Protein AF-A0A967IHY7-F1 (afdb_monomer_lite)

Radius of gyration: 22.84 Å; chains: 1; bounding box: 49×22×56 Å

pLDDT: mean 90.22, std 5.77, range [69.81, 97.75]

Foldseek 3Di:
DPPPDDDDDDDPVCVVVPDDDDDPDDDDDPLLVLLLVCCVPPPVDDQVRSCVVVVHHDDPCSVVVND

Sequence (67 aa):
QAGGRWLFRTAEDLSEELRVYKTVSRRLSRAAMETLAIIAYHQPVTRAEIEEIRGVGLSRGTLDLLL

Structure (mmCIF, N/CA/C/O backbone):
data_AF-A0A967IHY7-F1
#
_entry.id   AF-A0A967IHY7-F1
#
loop_
_atom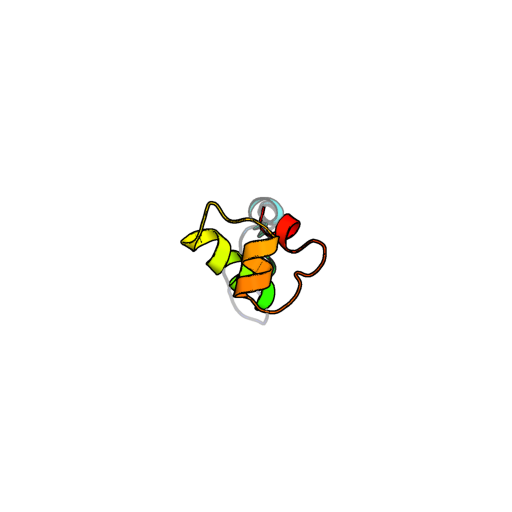_site.group_PDB
_atom_site.id
_atom_site.type_symbol
_atom_site.label_atom_id
_atom_site.label_alt_id
_atom_site.label_comp_id
_atom_site.label_asym_id
_atom_site.label_entity_id
_atom_site.label_seq_id
_atom_site.pdbx_PDB_ins_code
_atom_site.Cartn_x
_atom_site.Cartn_y
_atom_site.Cartn_z
_atom_site.occupancy
_atom_site.B_iso_or_equiv
_atom_site.auth_seq_id
_atom_site.auth_comp_id
_atom_site.auth_asym_id
_atom_site.auth_atom_id
_atom_site.pdbx_PDB_model_num
ATOM 1 N N . GLN A 1 1 ? 26.911 -7.460 -38.025 1.00 69.81 1 GLN A N 1
ATOM 2 C CA . GLN A 1 1 ? 28.076 -7.991 -37.278 1.00 69.81 1 GLN A CA 1
ATOM 3 C C . GLN A 1 1 ? 28.311 -7.132 -36.035 1.00 69.81 1 GLN A C 1
ATOM 5 O O . GLN A 1 1 ? 28.136 -5.923 -36.121 1.00 69.81 1 GLN A O 1
ATOM 10 N N . ALA A 1 2 ? 28.568 -7.705 -34.859 1.00 77.19 2 ALA A N 1
ATOM 11 C CA . ALA A 1 2 ? 29.030 -6.935 -33.691 1.00 77.19 2 ALA A CA 1
ATOM 12 C C . ALA A 1 2 ? 30.121 -7.738 -32.984 1.00 77.19 2 ALA A C 1
ATOM 14 O O . ALA A 1 2 ? 29.977 -8.951 -32.835 1.00 77.19 2 ALA A O 1
ATOM 15 N N . GLY A 1 3 ? 31.234 -7.091 -32.631 1.00 81.44 3 GLY A N 1
ATOM 16 C CA . GLY A 1 3 ? 32.372 -7.764 -31.991 1.00 81.44 3 GLY A CA 1
ATOM 17 C C . GLY A 1 3 ? 32.877 -8.998 -32.756 1.00 81.44 3 GLY A C 1
ATOM 18 O O . GLY A 1 3 ? 33.191 -10.011 -32.138 1.00 81.44 3 GLY A O 1
ATOM 19 N N . GLY A 1 4 ? 32.866 -8.958 -34.095 1.00 92.25 4 GLY A N 1
ATOM 20 C CA . GLY A 1 4 ? 33.331 -10.061 -34.946 1.00 92.25 4 GLY A CA 1
ATOM 21 C C . GLY A 1 4 ? 32.377 -11.255 -35.095 1.00 92.25 4 GLY A C 1
ATOM 22 O O . GLY A 1 4 ? 32.719 -12.192 -35.807 1.00 92.25 4 GLY A O 1
ATOM 23 N N . ARG A 1 5 ? 31.179 -11.236 -34.490 1.00 90.94 5 ARG A N 1
ATOM 24 C CA . ARG A 1 5 ? 30.212 -12.350 -34.559 1.00 90.94 5 ARG A CA 1
ATOM 25 C C . ARG A 1 5 ? 28.954 -11.996 -35.350 1.00 90.94 5 ARG A C 1
ATOM 27 O O . ARG A 1 5 ? 28.557 -10.826 -35.464 1.00 90.94 5 ARG A O 1
ATOM 34 N N . TRP A 1 6 ? 28.327 -13.041 -35.882 1.00 90.88 6 TRP A N 1
ATOM 35 C CA . TRP A 1 6 ? 27.014 -12.985 -36.516 1.00 90.88 6 TRP A CA 1
ATOM 36 C C . TRP A 1 6 ? 25.929 -13.163 -35.463 1.00 90.88 6 TRP A C 1
ATOM 38 O O . TRP A 1 6 ? 26.067 -13.966 -34.545 1.00 90.88 6 TRP A O 1
ATOM 48 N N . LEU A 1 7 ? 24.876 -12.364 -35.577 1.00 92.06 7 LEU A N 1
ATOM 49 C CA . LEU A 1 7 ? 23.757 -12.369 -34.651 1.00 92.06 7 LEU A CA 1
ATOM 50 C C . LEU A 1 7 ? 22.506 -11.895 -35.380 1.00 92.06 7 LEU A C 1
ATOM 52 O O . LEU A 1 7 ? 22.590 -10.998 -36.225 1.00 92.06 7 LEU A O 1
ATOM 56 N N . PHE A 1 8 ? 21.377 -12.520 -35.058 1.00 91.44 8 PHE A N 1
ATOM 57 C CA . PHE A 1 8 ? 20.069 -12.106 -35.546 1.00 91.44 8 PHE A CA 1
ATOM 58 C C . PHE A 1 8 ? 19.659 -10.805 -34.859 1.00 91.44 8 PHE A C 1
ATOM 60 O O . PHE A 1 8 ? 19.901 -10.615 -33.666 1.00 91.44 8 PHE A O 1
ATOM 67 N N . ARG A 1 9 ? 19.073 -9.896 -35.634 1.00 88.81 9 ARG A N 1
ATOM 68 C CA . ARG A 1 9 ? 18.535 -8.615 -35.173 1.00 88.81 9 ARG A CA 1
ATOM 69 C C . ARG A 1 9 ? 17.248 -8.360 -35.929 1.00 88.81 9 ARG A C 1
ATOM 71 O O . ARG A 1 9 ? 17.103 -8.819 -37.060 1.00 88.81 9 ARG A O 1
ATOM 78 N N . THR A 1 10 ? 16.358 -7.609 -35.315 1.00 91.44 10 THR A N 1
ATOM 79 C CA . THR A 1 10 ? 15.232 -7.001 -36.015 1.00 91.44 10 THR A CA 1
ATOM 80 C C . THR A 1 10 ? 15.746 -5.874 -36.913 1.00 91.44 10 THR A C 1
ATOM 82 O O . THR A 1 10 ? 16.838 -5.344 -36.681 1.00 91.44 10 THR A O 1
ATOM 85 N N . ALA A 1 11 ? 14.993 -5.545 -37.962 1.00 91.50 11 ALA A N 1
ATOM 86 C CA . ALA A 1 11 ? 15.307 -4.411 -38.823 1.00 91.50 11 ALA A CA 1
ATOM 87 C C . ALA A 1 11 ? 15.160 -3.083 -38.046 1.00 91.50 11 ALA A C 1
ATOM 89 O O . ALA A 1 11 ? 14.416 -3.017 -37.065 1.00 91.50 11 ALA A O 1
ATOM 90 N N . GLU A 1 12 ? 15.936 -2.063 -38.422 1.00 88.19 12 GLU A N 1
ATOM 91 C CA . GLU A 1 12 ? 16.045 -0.796 -37.673 1.00 88.19 12 GLU A CA 1
ATOM 92 C C . GLU A 1 12 ? 14.748 0.022 -37.715 1.00 88.19 12 GLU A C 1
ATOM 94 O O . GLU A 1 12 ? 14.372 0.652 -36.729 1.00 88.19 12 GLU A O 1
ATOM 99 N N . ASP A 1 13 ? 14.022 -0.080 -38.824 1.00 92.12 13 ASP A N 1
ATOM 100 C CA . ASP A 1 13 ? 12.703 0.506 -39.053 1.00 92.12 13 ASP A CA 1
ATOM 101 C C . ASP A 1 13 ? 11.590 -0.112 -38.196 1.00 92.12 13 ASP A C 1
ATOM 103 O O . ASP A 1 13 ? 10.536 0.494 -38.084 1.00 92.12 13 ASP A O 1
ATOM 107 N N . LEU A 1 14 ? 11.825 -1.269 -37.567 1.00 91.62 14 LEU A N 1
ATOM 108 C CA . LEU A 1 14 ? 10.881 -1.925 -36.651 1.00 91.62 14 LEU A CA 1
ATOM 109 C C . LEU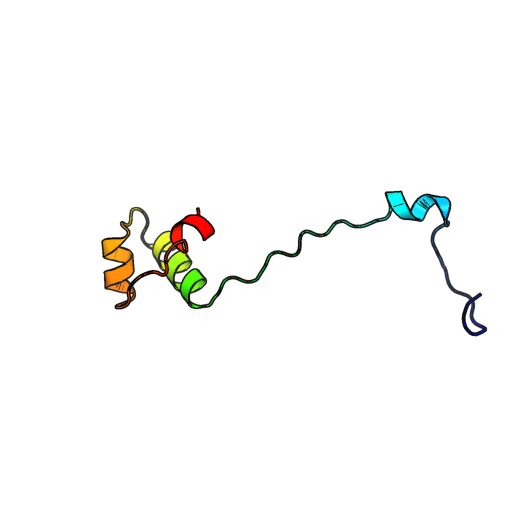 A 1 14 ? 11.158 -1.613 -35.171 1.00 91.62 14 LEU A C 1
ATOM 111 O O . LEU A 1 14 ? 10.547 -2.209 -34.277 1.00 91.62 14 LEU A O 1
ATOM 115 N N . SER A 1 15 ? 12.145 -0.761 -34.878 1.00 88.81 15 SER A N 1
ATOM 116 C CA . SER A 1 15 ? 12.601 -0.522 -33.505 1.00 88.81 15 SER A CA 1
ATOM 117 C C . SER A 1 15 ? 11.520 0.103 -32.617 1.00 88.81 15 SER A C 1
ATOM 119 O O . SER A 1 15 ? 11.461 -0.214 -31.427 1.00 88.81 15 SER A O 1
ATOM 121 N N . GLU A 1 16 ? 10.676 0.984 -33.159 1.00 87.88 16 GLU A N 1
ATOM 122 C CA . GLU A 1 16 ? 9.627 1.657 -32.380 1.00 87.88 16 GLU A CA 1
ATOM 123 C C . GLU A 1 16 ? 8.413 0.741 -32.161 1.00 87.88 16 GLU A C 1
ATOM 125 O O . GLU A 1 16 ? 7.867 0.680 -31.061 1.00 87.88 16 GLU A O 1
ATOM 130 N N . GLU A 1 17 ? 8.040 -0.054 -33.161 1.00 88.56 17 GLU A N 1
ATOM 131 C CA . GLU A 1 17 ? 6.917 -0.995 -33.135 1.00 88.56 17 GLU A CA 1
ATOM 132 C C . GLU A 1 17 ? 7.178 -2.173 -32.194 1.00 88.56 17 GLU A C 1
ATOM 134 O O . GLU A 1 17 ? 6.261 -2.691 -31.557 1.00 88.56 17 GLU A O 1
ATOM 139 N N . LEU A 1 18 ? 8.440 -2.595 -32.083 1.00 90.06 18 LEU A N 1
ATOM 140 C CA . LEU A 1 18 ? 8.862 -3.682 -31.196 1.00 90.06 18 LEU A CA 1
ATOM 141 C C . LEU A 1 18 ? 9.237 -3.194 -29.792 1.00 90.06 18 LEU A C 1
ATOM 143 O O . LEU A 1 18 ? 9.689 -3.983 -28.953 1.00 90.06 18 LEU A O 1
ATOM 147 N N . ARG A 1 19 ? 9.038 -1.905 -29.499 1.00 87.25 19 ARG A N 1
A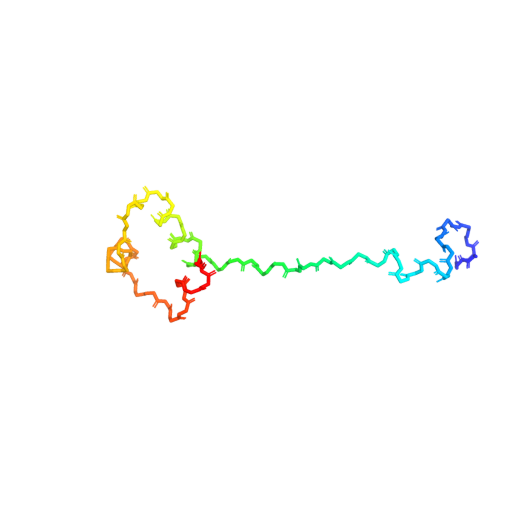TOM 148 C CA . ARG A 1 19 ? 9.317 -1.341 -28.184 1.00 87.25 19 ARG A CA 1
ATOM 149 C C . ARG A 1 19 ? 8.299 -1.841 -27.164 1.00 87.25 19 ARG A C 1
ATOM 151 O O . ARG A 1 19 ? 7.139 -1.440 -27.138 1.00 87.25 19 ARG A O 1
ATOM 158 N N . VAL A 1 20 ? 8.752 -2.701 -26.256 1.00 86.81 20 VAL A N 1
ATOM 159 C CA . VAL A 1 20 ? 7.911 -3.192 -25.159 1.00 86.81 20 VAL A CA 1
ATOM 160 C C . VAL A 1 20 ? 7.823 -2.134 -24.062 1.00 86.81 20 VAL A C 1
ATOM 162 O O . VAL A 1 20 ? 8.755 -1.939 -23.278 1.00 86.81 20 VAL A O 1
ATOM 165 N N . TYR A 1 21 ? 6.671 -1.478 -23.958 1.00 82.00 21 TYR A N 1
ATOM 166 C CA . TYR A 1 21 ? 6.352 -0.618 -22.824 1.00 82.00 21 TYR A CA 1
ATOM 167 C C . TYR A 1 21 ? 5.882 -1.475 -21.653 1.00 82.00 21 TYR A C 1
ATOM 169 O O . TYR A 1 21 ? 4.744 -1.937 -21.603 1.00 82.00 21 TYR A O 1
ATOM 177 N N . LYS A 1 22 ? 6.777 -1.704 -20.692 1.00 83.62 22 LYS A N 1
ATOM 178 C CA . LYS A 1 22 ? 6.431 -2.376 -19.442 1.00 83.62 22 LYS A CA 1
ATOM 179 C C . LYS A 1 22 ? 6.250 -1.342 -18.342 1.00 83.62 22 LYS A C 1
ATOM 181 O O . LYS A 1 22 ? 7.218 -0.717 -17.912 1.00 83.62 22 LYS A O 1
ATOM 186 N N . THR A 1 23 ? 5.030 -1.216 -17.830 1.00 81.38 23 THR A N 1
ATOM 187 C CA . THR A 1 23 ? 4.798 -0.492 -16.579 1.00 81.38 23 THR A CA 1
ATOM 188 C C . THR A 1 23 ? 5.488 -1.255 -15.455 1.00 81.38 23 THR A C 1
ATOM 190 O O . THR A 1 23 ? 5.095 -2.367 -15.096 1.00 81.38 23 THR A O 1
ATOM 193 N N . VAL A 1 24 ? 6.560 -0.682 -14.911 1.00 78.31 24 VAL A N 1
ATOM 194 C CA . VAL A 1 24 ? 7.235 -1.253 -13.746 1.00 78.31 24 VAL A CA 1
ATOM 195 C C . VAL A 1 24 ? 6.393 -0.923 -12.520 1.00 78.31 24 VAL A C 1
ATOM 197 O O . VAL A 1 24 ? 6.489 0.165 -11.956 1.00 78.31 24 VAL A O 1
ATOM 200 N N . SER A 1 25 ? 5.545 -1.869 -12.117 1.00 77.19 25 SER A N 1
ATOM 201 C CA . SER A 1 25 ? 4.852 -1.797 -10.833 1.00 77.19 25 SER A CA 1
ATOM 202 C C . SER A 1 25 ? 5.888 -1.786 -9.708 1.00 77.19 25 SER A C 1
ATOM 204 O O . SER A 1 25 ? 6.747 -2.671 -9.617 1.00 77.19 25 SER A O 1
ATOM 206 N N . ARG A 1 26 ? 5.835 -0.757 -8.859 1.00 81.38 26 ARG A N 1
ATOM 207 C CA . ARG A 1 26 ? 6.644 -0.723 -7.642 1.00 81.38 26 ARG A CA 1
ATOM 208 C C . ARG A 1 26 ? 6.108 -1.776 -6.682 1.00 81.38 26 ARG A C 1
ATOM 210 O O . ARG A 1 26 ? 4.905 -1.871 -6.462 1.00 81.38 26 ARG A O 1
ATOM 217 N N . ARG A 1 27 ? 7.015 -2.545 -6.079 1.00 88.25 27 ARG A N 1
ATOM 218 C CA . ARG A 1 27 ? 6.645 -3.487 -5.022 1.00 88.25 27 ARG A CA 1
ATOM 219 C C . ARG A 1 27 ? 6.016 -2.731 -3.855 1.00 88.25 27 ARG A C 1
ATOM 221 O O . ARG A 1 27 ? 6.558 -1.716 -3.418 1.00 88.25 27 ARG A O 1
ATOM 228 N N . LEU A 1 28 ? 4.907 -3.260 -3.345 1.00 90.75 28 LEU A N 1
ATOM 229 C CA . LEU A 1 28 ? 4.304 -2.779 -2.109 1.00 90.75 28 LEU A CA 1
ATOM 230 C C . LEU A 1 28 ? 5.305 -2.917 -0.958 1.00 90.75 28 LEU A C 1
ATOM 232 O O . LEU A 1 28 ? 6.081 -3.876 -0.897 1.00 90.75 28 LEU A O 1
ATOM 236 N N . SER A 1 29 ? 5.279 -1.956 -0.037 1.00 92.56 29 SER A N 1
ATOM 237 C CA . SER A 1 29 ? 6.013 -2.086 1.217 1.00 92.56 29 SER A CA 1
ATOM 238 C C . SER A 1 29 ? 5.421 -3.223 2.050 1.00 92.56 29 SER A C 1
ATOM 240 O O . SER A 1 29 ? 4.264 -3.612 1.874 1.00 92.56 29 SER A O 1
ATOM 242 N N . ARG A 1 30 ? 6.194 -3.734 3.011 1.00 92.00 30 ARG A N 1
ATOM 243 C CA . ARG A 1 30 ? 5.699 -4.747 3.950 1.00 92.00 30 ARG A CA 1
ATOM 244 C C . ARG A 1 30 ? 4.438 -4.275 4.689 1.00 92.00 30 ARG A C 1
ATOM 246 O O . ARG A 1 30 ? 3.471 -5.020 4.763 1.00 92.00 30 ARG A O 1
ATOM 253 N N . ALA A 1 31 ? 4.425 -3.022 5.149 1.00 92.75 31 ALA A N 1
ATOM 254 C CA . ALA A 1 31 ? 3.275 -2.439 5.840 1.00 92.75 31 ALA A CA 1
ATOM 255 C C . ALA A 1 31 ? 2.02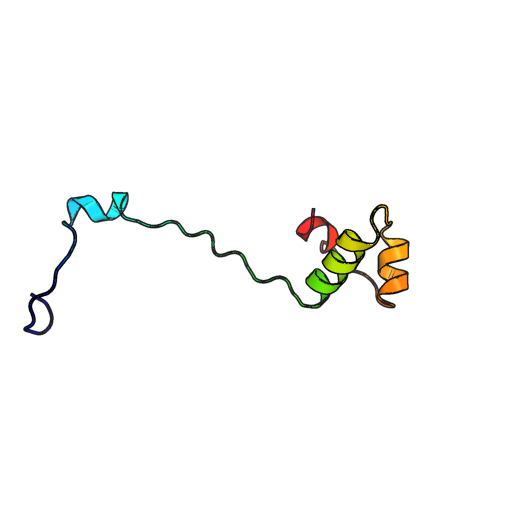4 -2.350 4.946 1.00 92.75 31 ALA A C 1
ATOM 257 O O . ALA A 1 31 ? 0.914 -2.617 5.407 1.00 92.75 31 ALA A O 1
ATOM 258 N N . ALA A 1 32 ? 2.196 -2.015 3.662 1.00 93.38 32 ALA A N 1
ATOM 259 C CA . ALA A 1 32 ? 1.096 -2.000 2.700 1.00 93.38 32 ALA A CA 1
ATOM 260 C C . ALA A 1 32 ? 0.576 -3.419 2.415 1.00 93.38 32 ALA A C 1
ATOM 262 O O . ALA A 1 32 ? -0.630 -3.613 2.328 1.00 93.38 32 ALA A O 1
ATOM 263 N N . MET A 1 33 ? 1.463 -4.416 2.340 1.00 95.44 33 MET A N 1
ATOM 264 C CA . MET A 1 33 ? 1.074 -5.817 2.153 1.00 95.44 33 MET A CA 1
ATOM 265 C C . MET A 1 33 ? 0.296 -6.376 3.354 1.00 95.44 33 MET A C 1
ATOM 267 O O . MET A 1 33 ? -0.721 -7.033 3.169 1.00 95.44 33 MET A O 1
ATOM 271 N N . GLU A 1 34 ? 0.738 -6.086 4.581 1.00 95.31 34 GLU A N 1
ATOM 272 C CA . GLU A 1 34 ? 0.014 -6.464 5.806 1.00 95.31 34 GLU A CA 1
ATOM 273 C C . GLU A 1 34 ? -1.380 -5.824 5.846 1.00 95.31 34 GLU A C 1
ATOM 275 O O . GLU A 1 34 ? -2.368 -6.494 6.135 1.00 95.31 34 GLU A O 1
ATOM 280 N N . THR A 1 35 ? -1.470 -4.541 5.485 1.00 95.62 35 THR A N 1
ATOM 281 C CA . THR A 1 35 ? -2.746 -3.816 5.390 1.00 95.62 35 THR A CA 1
ATOM 282 C C . THR A 1 35 ? -3.669 -4.442 4.340 1.00 95.62 35 THR A C 1
ATOM 284 O O . THR A 1 35 ? -4.841 -4.684 4.619 1.00 95.62 35 THR A O 1
ATOM 287 N N . LEU A 1 36 ? -3.140 -4.758 3.153 1.00 95.62 36 LEU A N 1
ATOM 288 C CA . LEU A 1 36 ? -3.889 -5.409 2.078 1.00 95.62 36 LEU A CA 1
ATOM 289 C C . LEU A 1 36 ? -4.415 -6.787 2.497 1.00 95.62 36 LEU A C 1
ATOM 291 O O . LEU A 1 36 ? -5.553 -7.121 2.182 1.00 95.62 36 LEU A O 1
ATOM 295 N N . ALA A 1 37 ? -3.617 -7.571 3.226 1.00 96.81 37 ALA A N 1
ATOM 296 C CA . ALA A 1 37 ? -4.038 -8.879 3.719 1.00 96.81 37 ALA A CA 1
ATOM 297 C C . ALA A 1 37 ? -5.225 -8.766 4.689 1.00 96.81 37 ALA A C 1
ATOM 299 O O . ALA A 1 37 ? -6.192 -9.509 4.552 1.00 96.81 37 ALA A O 1
ATOM 300 N N . ILE A 1 38 ? -5.195 -7.807 5.619 1.00 96.44 38 ILE A N 1
ATOM 301 C CA . ILE A 1 38 ? -6.315 -7.580 6.545 1.00 96.44 38 ILE A CA 1
ATOM 302 C C . ILE A 1 38 ? -7.584 -7.227 5.767 1.00 96.44 38 ILE A C 1
ATOM 304 O O . ILE A 1 38 ? -8.624 -7.835 5.995 1.00 96.44 38 ILE A O 1
ATOM 308 N N . ILE A 1 39 ? -7.490 -6.302 4.807 1.00 95.94 39 ILE A N 1
ATOM 309 C CA . ILE A 1 39 ? -8.629 -5.911 3.966 1.00 95.94 39 ILE A CA 1
ATOM 310 C C . ILE A 1 39 ? -9.181 -7.127 3.206 1.00 95.94 39 ILE A C 1
ATOM 312 O O . ILE A 1 39 ? -10.377 -7.390 3.263 1.00 95.94 39 ILE A O 1
ATOM 316 N N . ALA A 1 40 ? -8.323 -7.901 2.538 1.00 97.06 40 ALA A N 1
ATOM 317 C CA . ALA A 1 40 ? -8.747 -9.019 1.695 1.00 97.06 40 ALA A CA 1
ATOM 318 C C . ALA A 1 40 ? -9.479 -10.134 2.465 1.00 97.06 40 ALA A C 1
ATOM 320 O O . ALA A 1 40 ? -10.378 -10.760 1.909 1.00 97.06 40 ALA A O 1
ATOM 321 N N . TYR A 1 41 ? -9.101 -10.388 3.723 1.00 97.75 41 TYR A N 1
ATOM 322 C CA . TYR A 1 41 ? -9.669 -11.479 4.525 1.00 97.75 41 TYR A CA 1
ATOM 323 C C . TYR A 1 41 ? -10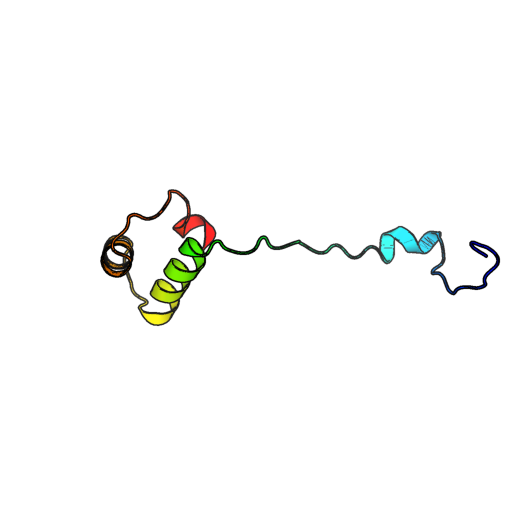.742 -11.039 5.526 1.00 97.75 41 TYR A C 1
ATOM 325 O O . TYR A 1 41 ? -11.501 -11.887 5.993 1.00 97.75 41 TYR A O 1
ATOM 333 N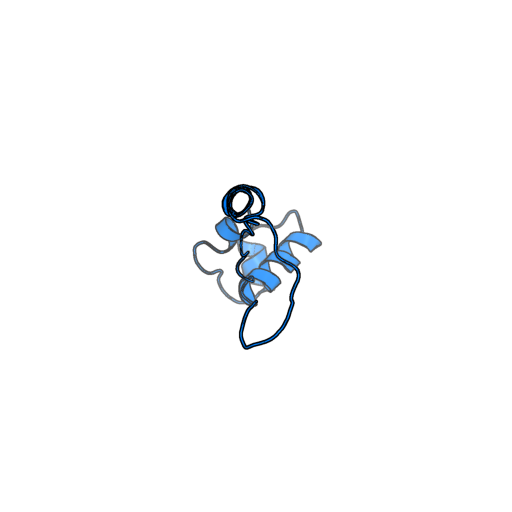 N . HIS A 1 42 ? -10.828 -9.747 5.851 1.00 96.25 42 HIS A N 1
ATOM 334 C CA . HIS A 1 42 ? -11.772 -9.230 6.847 1.00 96.25 42 HIS A CA 1
ATOM 335 C C . HIS A 1 42 ? -12.771 -8.214 6.293 1.00 96.25 42 HIS A C 1
ATOM 337 O O . HIS A 1 42 ? -13.506 -7.613 7.066 1.00 96.25 42 HIS A O 1
ATOM 343 N N . GLN A 1 43 ? -12.851 -8.023 4.975 1.00 94.69 43 GLN A N 1
ATOM 344 C CA . GLN A 1 43 ? -13.899 -7.189 4.393 1.00 94.69 43 GLN A CA 1
ATOM 345 C C . GLN A 1 43 ? -15.312 -7.715 4.741 1.00 94.69 43 GLN A C 1
ATOM 347 O O . GLN A 1 43 ? -15.565 -8.914 4.598 1.00 94.69 43 GLN A O 1
ATOM 352 N N . PRO A 1 44 ? -16.256 -6.834 5.138 1.00 95.56 44 PRO A N 1
ATOM 353 C CA . PRO A 1 44 ? -16.108 -5.382 5.283 1.00 95.56 44 PRO A CA 1
ATOM 354 C C . PRO A 1 44 ? -15.374 -4.990 6.580 1.00 95.56 44 PRO A C 1
ATOM 356 O O . PRO A 1 44 ? -15.745 -5.433 7.659 1.00 95.56 44 PRO A O 1
ATOM 359 N N . VAL A 1 45 ? -14.366 -4.116 6.467 1.00 95.88 45 VAL A N 1
ATOM 360 C CA . VAL A 1 45 ? -13.539 -3.641 7.591 1.00 95.88 45 VAL A CA 1
ATOM 361 C C . VAL A 1 45 ? -13.282 -2.137 7.471 1.00 95.88 45 VAL A C 1
ATOM 363 O O . VAL A 1 45 ? -13.131 -1.601 6.370 1.00 95.88 45 VAL A O 1
ATOM 366 N N . THR A 1 46 ? -13.236 -1.441 8.600 1.00 95.44 46 THR A N 1
ATOM 367 C CA . THR A 1 46 ? -12.987 -0.002 8.713 1.00 95.44 46 THR A CA 1
ATOM 368 C C . THR A 1 46 ? -11.512 0.306 8.953 1.00 95.44 46 THR A C 1
ATOM 370 O O . THR A 1 46 ? -10.725 -0.529 9.396 1.00 95.44 46 THR A O 1
ATOM 373 N N . ARG A 1 47 ? -11.121 1.564 8.719 1.00 93.94 47 ARG A N 1
ATOM 374 C CA . ARG A 1 47 ? -9.761 2.034 9.016 1.00 93.94 47 ARG A CA 1
ATOM 375 C C . ARG A 1 47 ? -9.361 1.802 10.479 1.00 93.94 47 ARG A C 1
ATOM 377 O O . ARG A 1 47 ? -8.220 1.427 10.729 1.00 93.94 47 ARG A O 1
ATOM 384 N N . ALA A 1 48 ? -10.279 2.048 11.414 1.00 94.88 48 ALA A N 1
ATOM 385 C CA . ALA A 1 48 ? -10.015 1.899 12.841 1.00 94.88 48 ALA A CA 1
ATOM 386 C C . ALA A 1 48 ? -9.744 0.431 13.209 1.00 94.88 48 ALA A C 1
ATOM 388 O O . ALA A 1 48 ? -8.754 0.153 13.877 1.00 94.88 48 ALA A O 1
ATOM 389 N N . GLU A 1 49 ? -10.545 -0.501 12.685 1.00 96.44 49 GLU A N 1
ATOM 390 C CA . GLU A 1 49 ? -10.354 -1.945 12.897 1.00 96.44 49 GLU A CA 1
ATOM 391 C C . GLU A 1 49 ? -9.033 -2.445 12.289 1.00 96.44 49 GLU A C 1
ATOM 393 O O . GLU A 1 49 ? -8.335 -3.255 12.893 1.00 96.44 49 GLU A O 1
ATOM 398 N N . ILE A 1 50 ? -8.624 -1.928 11.123 1.00 95.50 50 ILE A N 1
ATOM 399 C CA . ILE A 1 50 ? -7.312 -2.255 10.538 1.00 95.50 50 ILE A CA 1
ATOM 400 C C . ILE A 1 50 ? -6.171 -1.794 11.457 1.00 95.50 50 ILE A C 1
ATOM 402 O O . ILE A 1 50 ? -5.207 -2.533 11.664 1.00 95.50 50 ILE A O 1
ATOM 406 N N . GLU A 1 51 ? -6.243 -0.566 11.978 1.00 95.50 51 GLU A N 1
ATOM 407 C CA . GLU A 1 51 ? -5.223 -0.014 12.881 1.00 95.50 51 GLU A CA 1
ATOM 408 C C . GLU A 1 51 ? -5.176 -0.769 14.214 1.00 95.50 51 GLU A C 1
ATOM 410 O O . GLU A 1 51 ? -4.083 -1.009 14.729 1.00 95.50 51 GLU A O 1
ATOM 415 N N . GLU A 1 52 ? -6.328 -1.211 14.720 1.00 96.56 52 GLU A N 1
ATOM 416 C CA . GLU A 1 52 ? -6.440 -2.069 15.901 1.00 96.56 52 GLU A CA 1
ATOM 417 C C . GLU A 1 52 ? -5.763 -3.429 15.676 1.00 96.56 52 GLU A C 1
ATOM 419 O O . GLU A 1 52 ? -4.891 -3.811 16.455 1.00 96.56 52 GLU A O 1
ATOM 424 N N . ILE A 1 53 ? -6.068 -4.118 14.569 1.00 94.94 53 ILE A N 1
ATOM 425 C CA . ILE A 1 53 ? -5.460 -5.417 14.231 1.00 94.94 53 ILE A CA 1
ATOM 426 C C . ILE A 1 53 ? -3.943 -5.286 14.026 1.00 94.94 53 ILE A C 1
ATOM 428 O O . ILE A 1 53 ? -3.178 -6.158 14.441 1.00 94.94 53 ILE A O 1
ATOM 432 N N . ARG A 1 54 ? -3.478 -4.201 13.391 1.00 94.75 54 ARG A N 1
ATOM 433 C CA . ARG A 1 54 ? -2.039 -3.960 13.175 1.00 94.75 54 ARG A CA 1
ATOM 434 C C . ARG A 1 54 ? -1.313 -3.476 14.429 1.00 94.75 54 ARG A C 1
ATOM 436 O O . ARG A 1 54 ? -0.084 -3.536 14.459 1.00 94.75 54 ARG A O 1
ATOM 443 N N . GLY A 1 55 ? -2.031 -2.939 15.415 1.00 93.38 55 GLY A N 1
ATOM 444 C CA . GLY A 1 55 ? -1.462 -2.312 16.611 1.00 93.38 55 GLY A CA 1
ATOM 445 C C . GLY A 1 55 ? -0.634 -1.048 16.337 1.00 93.38 55 GLY A C 1
ATOM 446 O O . GLY A 1 55 ? 0.037 -0.548 17.237 1.00 93.38 55 GLY A O 1
ATOM 447 N N . VAL A 1 56 ? -0.644 -0.530 15.102 1.00 93.19 56 VAL A N 1
ATOM 448 C CA . VAL A 1 56 ? 0.081 0.677 14.683 1.00 93.19 56 VAL A CA 1
ATOM 449 C C . VAL A 1 56 ? -0.745 1.477 13.679 1.00 93.19 56 VAL A C 1
ATOM 451 O O . VAL A 1 56 ? -1.451 0.913 12.840 1.00 93.19 56 VAL A O 1
ATOM 454 N N . GLY A 1 57 ? -0.602 2.804 13.720 1.00 91.25 57 GLY A N 1
ATOM 455 C CA . GLY A 1 57 ? -1.292 3.702 12.795 1.00 91.25 57 GLY A CA 1
ATOM 456 C C . GLY A 1 57 ? -0.916 3.457 11.329 1.00 91.25 57 GLY A C 1
ATOM 457 O O . GLY A 1 57 ? 0.211 3.064 11.003 1.00 91.25 57 GLY A O 1
ATOM 458 N N . LEU A 1 58 ? -1.862 3.703 10.423 1.00 88.62 58 LEU A N 1
ATOM 459 C CA . LEU A 1 58 ? -1.604 3.660 8.986 1.00 88.62 58 LEU A CA 1
ATOM 460 C C . LEU A 1 58 ? -0.883 4.932 8.532 1.00 88.62 58 LEU A C 1
ATOM 462 O O . LEU A 1 58 ? -1.244 6.049 8.910 1.00 88.62 58 LEU A O 1
ATOM 466 N N . SER A 1 59 ? 0.115 4.774 7.663 1.00 86.69 59 SER A N 1
ATOM 467 C CA . SER A 1 59 ? 0.718 5.908 6.966 1.00 86.69 59 SER A CA 1
ATOM 468 C C . SER A 1 59 ? -0.306 6.594 6.062 1.00 86.69 59 SER A C 1
ATOM 470 O O . SER A 1 59 ? -1.103 5.940 5.381 1.00 86.69 59 SER A O 1
ATOM 472 N N . ARG A 1 60 ? -0.257 7.930 6.020 1.00 82.12 60 ARG A N 1
ATOM 473 C CA . ARG A 1 60 ? -1.110 8.741 5.141 1.00 82.12 60 ARG A CA 1
ATOM 474 C C . ARG A 1 60 ? -0.930 8.264 3.686 1.00 82.12 60 ARG A C 1
ATOM 476 O O . ARG A 1 60 ? 0.203 8.092 3.244 1.00 82.12 60 ARG A O 1
ATOM 483 N N . GLY A 1 61 ? -2.029 7.991 2.983 1.00 85.81 61 GLY A N 1
ATOM 484 C CA . GLY A 1 61 ? -2.019 7.487 1.601 1.00 85.81 61 GLY A CA 1
ATOM 485 C C . GLY A 1 61 ? -1.843 5.973 1.432 1.00 85.81 61 GLY A C 1
ATOM 486 O O . GLY A 1 61 ? -1.813 5.498 0.306 1.00 85.81 61 GLY A O 1
ATOM 487 N N . THR A 1 62 ? -1.733 5.180 2.509 1.00 90.00 62 THR A N 1
ATOM 488 C CA . THR A 1 62 ? -1.642 3.707 2.367 1.00 90.00 62 THR A CA 1
ATOM 489 C C . THR A 1 62 ? -2.945 3.098 1.865 1.00 90.00 62 THR A C 1
ATOM 491 O O . THR A 1 62 ? -2.897 2.191 1.049 1.00 90.00 62 THR A O 1
ATOM 494 N N . LEU A 1 63 ? -4.095 3.605 2.315 1.00 88.69 63 LEU A N 1
ATOM 495 C CA . LEU A 1 63 ? -5.389 3.158 1.795 1.00 88.69 63 LEU A CA 1
ATOM 496 C C . LEU A 1 63 ? -5.592 3.627 0.349 1.00 88.69 63 LEU A C 1
ATOM 498 O O . LEU A 1 63 ? -5.964 2.814 -0.481 1.00 88.69 63 LEU A O 1
ATOM 502 N N . ASP A 1 64 ? -5.231 4.875 0.033 1.00 89.31 64 ASP A N 1
ATOM 503 C CA . ASP A 1 64 ? -5.298 5.422 -1.334 1.00 89.31 64 ASP A CA 1
ATOM 504 C C . ASP A 1 64 ? -4.367 4.697 -2.323 1.00 89.31 64 ASP A C 1
ATOM 506 O O . ASP A 1 64 ? -4.584 4.727 -3.524 1.00 89.31 64 ASP A O 1
ATOM 510 N N . LEU A 1 65 ? -3.291 4.069 -1.837 1.00 88.31 65 LEU A N 1
ATOM 511 C CA . LEU A 1 65 ? -2.412 3.233 -2.659 1.00 88.31 65 LEU A CA 1
ATOM 512 C C . LEU A 1 65 ? -3.040 1.866 -2.979 1.00 88.31 65 LEU A C 1
ATOM 514 O O . LEU A 1 65 ? -2.658 1.238 -3.966 1.00 88.31 65 LEU A O 1
ATOM 518 N N . LEU A 1 66 ? -3.913 1.366 -2.101 1.00 87.44 66 LEU A N 1
ATOM 519 C CA . LEU A 1 66 ? -4.489 0.021 -2.171 1.00 87.44 66 LEU A CA 1
ATOM 520 C C . LEU A 1 66 ? -5.887 -0.007 -2.814 1.00 87.44 66 LEU A C 1
ATOM 522 O O . LEU A 1 66 ? -6.362 -1.100 -3.124 1.00 87.44 66 LEU A O 1
ATOM 526 N N . LEU A 1 67 ? -6.524 1.155 -2.987 1.00 81.12 67 LEU A N 1
ATOM 527 C CA . LEU A 1 67 ? -7.859 1.356 -3.562 1.00 81.12 67 LEU A CA 1
ATOM 528 C C . LEU A 1 67 ? -7.766 2.132 -4.879 1.00 81.12 67 LEU A C 1
ATOM 530 O O . LEU A 1 67 ? -8.537 1.789 -5.801 1.00 81.12 67 LEU A O 1
#

Secondary structure (DSSP, 8-state):
-BTTB------GGGTTTT------PPPPPHHHHHHHHHHHHH-S--HHHHHHHHTSPPPTTHHHHH-